Protein AF-A0AAX4IQD1-F1 (afdb_monomer_lite)

Structure (mmCIF, N/CA/C/O backbone):
data_AF-A0AAX4IQD1-F1
#
_entry.id   AF-A0AAX4IQD1-F1
#
loop_
_atom_site.group_PDB
_atom_site.id
_atom_site.type_symbol
_atom_site.label_atom_id
_atom_site.label_alt_id
_atom_site.label_comp_id
_atom_site.label_asym_id
_atom_site.label_entity_id
_atom_site.label_seq_id
_atom_site.pdbx_PDB_ins_code
_atom_site.Cartn_x
_atom_site.Cartn_y
_atom_site.Cartn_z
_atom_site.occupancy
_atom_site.B_iso_or_equiv
_atom_site.auth_seq_id
_atom_site.auth_comp_id
_atom_site.auth_asym_id
_atom_site.auth_atom_id
_atom_site.pdbx_PDB_model_num
ATOM 1 N N . MET A 1 1 ? -11.649 -25.291 8.913 1.00 32.25 1 MET A N 1
ATOM 2 C CA . MET A 1 1 ? -10.922 -24.998 10.169 1.00 32.25 1 MET A CA 1
ATOM 3 C C . MET A 1 1 ? -11.220 -23.546 10.524 1.00 32.25 1 MET A C 1
ATOM 5 O O . MET A 1 1 ? -11.042 -22.700 9.664 1.00 32.25 1 MET A O 1
ATOM 9 N N . LYS A 1 2 ? -11.821 -23.284 11.693 1.00 23.11 2 LYS A N 1
ATOM 10 C CA . LYS A 1 2 ? -12.294 -21.953 12.134 1.00 23.11 2 LYS A CA 1
ATOM 11 C C . LYS A 1 2 ? -11.123 -21.107 12.656 1.00 23.11 2 LYS A C 1
ATOM 13 O O . LYS A 1 2 ? -10.375 -21.650 13.468 1.00 23.11 2 LYS A O 1
ATOM 18 N N . PRO A 1 3 ? -11.000 -19.811 12.324 1.00 30.20 3 PRO A N 1
ATOM 19 C CA . PRO A 1 3 ? -10.266 -18.891 13.176 1.00 30.20 3 PRO A CA 1
ATOM 20 C C . PRO A 1 3 ? -11.162 -18.470 14.351 1.00 30.20 3 PRO A C 1
ATOM 22 O O . PRO A 1 3 ? -12.368 -18.263 14.206 1.00 30.20 3 PRO A O 1
ATOM 25 N N . ALA A 1 4 ? -10.570 -18.457 15.541 1.00 34.06 4 ALA A N 1
ATOM 26 C CA . ALA A 1 4 ? -11.227 -18.148 16.800 1.00 34.06 4 ALA A CA 1
ATOM 27 C C . ALA A 1 4 ? -11.460 -16.638 16.950 1.00 34.06 4 ALA A C 1
ATOM 29 O O . ALA A 1 4 ? -10.578 -15.833 16.664 1.00 34.06 4 ALA A O 1
ATOM 30 N N . ILE A 1 5 ? -12.646 -16.286 17.445 1.00 37.06 5 ILE A N 1
ATOM 31 C CA . ILE A 1 5 ? -13.002 -14.948 17.920 1.00 37.06 5 ILE A CA 1
ATOM 32 C C . ILE A 1 5 ? -12.358 -14.761 19.299 1.00 37.06 5 ILE A C 1
ATOM 34 O O . ILE A 1 5 ? -12.577 -15.586 20.187 1.00 37.06 5 ILE A O 1
ATOM 38 N N . ILE A 1 6 ? -11.607 -13.676 19.496 1.00 32.84 6 ILE A N 1
ATOM 39 C CA . ILE A 1 6 ? -11.229 -13.187 20.828 1.00 32.84 6 ILE A CA 1
ATOM 40 C C . ILE A 1 6 ? -11.814 -11.784 20.982 1.00 32.84 6 ILE A C 1
ATOM 42 O O . ILE A 1 6 ? -11.371 -10.839 20.337 1.00 32.84 6 ILE A O 1
ATOM 46 N N . ALA A 1 7 ? -12.824 -11.678 21.843 1.00 3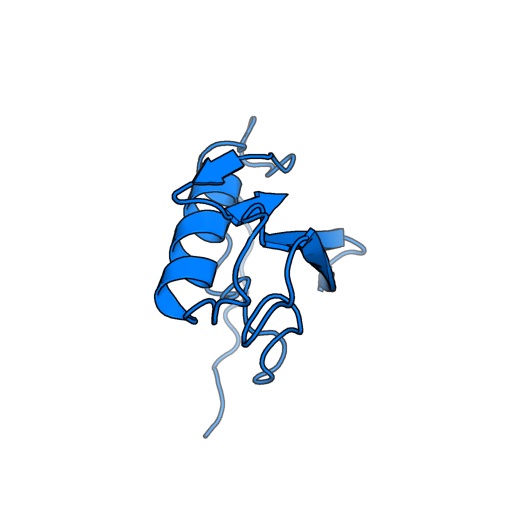4.91 7 ALA A N 1
ATOM 47 C CA . ALA A 1 7 ? -13.413 -10.427 22.305 1.00 34.91 7 ALA A CA 1
ATOM 48 C C . ALA A 1 7 ? -12.662 -9.900 23.546 1.00 34.91 7 ALA A C 1
ATOM 50 O O . ALA A 1 7 ? -12.263 -10.706 24.387 1.00 34.91 7 ALA A O 1
ATOM 51 N N . GLY A 1 8 ? -12.547 -8.571 23.712 1.00 29.53 8 GLY A N 1
ATOM 52 C CA . GLY A 1 8 ? -12.302 -7.964 25.037 1.00 29.53 8 GLY A CA 1
ATOM 53 C C . GLY A 1 8 ? -11.367 -6.745 25.137 1.00 29.53 8 GLY A C 1
ATOM 54 O O . GLY A 1 8 ? -10.272 -6.853 25.670 1.00 29.53 8 GLY A O 1
ATOM 55 N N . ILE A 1 9 ? -11.838 -5.593 24.652 1.00 48.81 9 ILE A N 1
ATOM 56 C CA . ILE A 1 9 ? -11.659 -4.188 25.098 1.00 48.81 9 ILE A CA 1
ATOM 57 C C . ILE A 1 9 ? -10.687 -3.906 26.283 1.00 48.81 9 ILE A C 1
ATOM 59 O O . ILE A 1 9 ? -11.074 -4.096 27.430 1.00 48.81 9 ILE A O 1
ATOM 63 N N . LEU A 1 10 ? -9.500 -3.323 26.017 1.00 30.30 10 LEU A N 1
ATOM 64 C CA . LEU A 1 10 ? -8.881 -2.168 26.722 1.00 30.30 10 LEU A CA 1
ATOM 65 C C . LEU A 1 10 ? -7.523 -1.837 26.056 1.00 30.30 10 LEU A C 1
ATOM 67 O O . LEU A 1 10 ? -6.555 -2.572 26.217 1.00 30.30 10 LEU A O 1
ATOM 71 N N . GLY A 1 11 ? -7.445 -0.738 25.297 1.00 30.00 11 GLY A N 1
ATOM 72 C CA . GLY A 1 11 ? -6.237 -0.349 24.553 1.00 30.00 11 GLY A CA 1
ATOM 73 C C . GLY A 1 11 ? -6.068 -1.181 23.283 1.00 30.00 11 GLY A C 1
ATOM 74 O O . GLY A 1 11 ? -5.595 -2.311 23.335 1.00 30.00 11 GLY A O 1
ATOM 75 N N . ALA A 1 12 ? -6.498 -0.635 22.145 1.00 34.41 12 ALA A N 1
ATOM 76 C CA . ALA A 1 12 ? -6.552 -1.314 20.854 1.00 34.41 12 ALA A CA 1
ATOM 77 C C . ALA A 1 12 ? -5.160 -1.763 20.362 1.00 34.41 12 ALA A C 1
ATOM 79 O O . ALA A 1 12 ? -4.543 -1.145 19.498 1.00 34.41 12 ALA A O 1
ATOM 80 N N . LYS A 1 13 ? -4.662 -2.886 20.885 1.00 33.41 13 LYS A N 1
ATOM 81 C CA . LYS A 1 13 ? -3.784 -3.759 20.117 1.00 33.41 13 LYS A CA 1
ATOM 82 C C . LYS A 1 13 ? -4.664 -4.337 19.020 1.00 33.41 13 LYS A C 1
ATOM 84 O O . LYS A 1 13 ? -5.601 -5.065 19.331 1.00 33.41 13 LYS A O 1
ATOM 89 N N . LEU A 1 14 ? -4.390 -3.989 17.763 1.00 40.12 14 LEU A N 1
ATOM 90 C CA . LEU A 1 14 ? -4.915 -4.715 16.610 1.00 40.12 14 LEU A CA 1
ATOM 91 C C . LEU A 1 14 ? -4.540 -6.197 16.787 1.00 40.12 14 LEU A C 1
ATOM 93 O O . LEU A 1 14 ? -3.416 -6.606 16.501 1.00 40.12 14 LEU A O 1
ATOM 97 N N . VAL A 1 15 ? -5.447 -7.001 17.340 1.00 37.91 15 VAL A N 1
ATOM 98 C CA . VAL A 1 15 ? -5.242 -8.439 17.497 1.00 37.91 15 VAL A CA 1
ATOM 99 C C . VAL A 1 15 ? -5.481 -9.081 16.130 1.00 37.91 15 VAL A C 1
ATOM 101 O O . VAL A 1 15 ? -6.605 -9.360 15.735 1.00 37.91 15 VAL A O 1
ATOM 104 N N . SER A 1 16 ? -4.385 -9.338 15.417 1.00 45.34 16 SER A N 1
ATOM 105 C CA . SER A 1 16 ? -4.247 -10.349 14.352 1.00 45.34 16 SER A CA 1
ATOM 106 C C . SER A 1 16 ? -5.003 -10.182 13.025 1.00 45.34 16 SER A C 1
ATOM 108 O O . SER A 1 16 ? -5.028 -11.129 12.242 1.00 45.34 16 SER A O 1
ATOM 110 N N . ALA A 1 17 ? -5.556 -9.010 12.710 1.00 54.59 17 ALA A N 1
ATOM 111 C CA . ALA A 1 17 ? -5.927 -8.727 11.324 1.00 54.59 17 ALA A CA 1
ATOM 112 C C . ALA A 1 17 ? -4.633 -8.533 10.520 1.00 54.59 17 ALA A C 1
ATOM 114 O O . ALA A 1 17 ? -3.973 -7.503 10.645 1.00 54.59 17 ALA A O 1
ATOM 115 N N . ASP A 1 18 ? -4.223 -9.550 9.761 1.00 63.53 18 ASP A N 1
ATOM 116 C CA . ASP A 1 18 ? -3.184 -9.383 8.750 1.00 63.53 18 ASP A CA 1
ATOM 117 C C . ASP A 1 18 ? -3.677 -8.292 7.780 1.00 63.53 18 ASP A C 1
ATOM 119 O O . ASP A 1 18 ? -4.712 -8.479 7.148 1.00 63.53 18 ASP A O 1
ATOM 123 N N . PRO A 1 19 ? -3.004 -7.133 7.670 1.00 65.81 19 PRO A N 1
ATOM 124 C CA . PRO A 1 19 ? -3.483 -6.020 6.854 1.00 65.81 19 PRO A CA 1
ATOM 125 C C . PRO A 1 19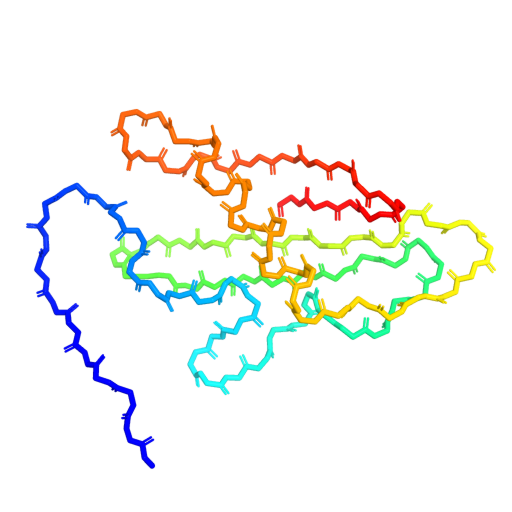 ? -3.577 -6.375 5.369 1.00 65.81 19 PRO A C 1
ATOM 127 O O . PRO A 1 19 ? -4.161 -5.629 4.599 1.00 65.81 19 PRO A O 1
ATOM 130 N N . CYS A 1 20 ? -3.030 -7.506 4.937 1.00 70.69 20 CYS A N 1
ATOM 131 C CA . CYS A 1 20 ? -3.106 -7.953 3.562 1.00 70.69 20 CYS A CA 1
ATOM 132 C C . CYS A 1 20 ? -4.144 -9.087 3.370 1.00 70.69 20 CYS A C 1
ATOM 134 O O . CYS A 1 20 ? -4.379 -9.516 2.235 1.00 70.69 20 CYS A O 1
ATOM 136 N N . TYR A 1 21 ? -4.840 -9.511 4.435 1.00 73.00 21 TYR A N 1
ATOM 137 C CA . TYR A 1 21 ? -5.923 -10.501 4.415 1.00 73.00 21 TYR A CA 1
ATOM 138 C C . TYR A 1 21 ? -7.157 -10.035 5.210 1.00 73.00 21 TYR A C 1
ATOM 140 O O . TYR A 1 21 ? -7.066 -9.586 6.345 1.00 73.00 21 TYR A O 1
ATOM 148 N N . HIS A 1 22 ? -8.356 -10.225 4.661 1.00 70.31 22 HIS A N 1
ATOM 149 C CA . HIS A 1 22 ? -9.609 -9.939 5.366 1.00 70.31 22 HIS A CA 1
ATOM 150 C C . HIS A 1 22 ? -10.611 -11.076 5.168 1.00 70.31 22 HIS A C 1
ATOM 152 O O . HIS A 1 22 ? -10.754 -11.583 4.057 1.00 70.31 22 HIS A O 1
ATOM 158 N N . ASP A 1 23 ? -11.257 -11.521 6.249 1.00 67.88 23 ASP A N 1
ATOM 159 C CA . ASP A 1 23 ? -12.209 -12.645 6.258 1.00 67.88 23 ASP A CA 1
ATOM 160 C C . ASP A 1 23 ? -11.696 -13.918 5.555 1.00 67.88 23 ASP A C 1
ATOM 162 O O . ASP A 1 23 ? -12.429 -14.653 4.894 1.00 67.88 23 ASP A O 1
ATOM 166 N N . GLY A 1 24 ? -10.393 -14.189 5.687 1.00 67.62 24 GLY A N 1
ATOM 167 C CA . GLY A 1 24 ? -9.735 -15.343 5.066 1.00 67.62 24 GLY A CA 1
ATOM 168 C C . GLY A 1 24 ? -9.436 -15.187 3.571 1.00 67.62 24 GLY A C 1
ATOM 169 O O . GLY A 1 24 ? -8.943 -16.132 2.957 1.00 67.62 24 GLY A O 1
ATOM 170 N N . SER A 1 25 ? -9.687 -14.012 2.990 1.00 69.75 25 SER A N 1
ATOM 171 C CA . SER A 1 25 ? -9.393 -13.691 1.591 1.00 69.75 25 SER A CA 1
ATOM 172 C C . SER A 1 25 ? -8.223 -12.714 1.471 1.00 69.75 25 SER A C 1
ATOM 174 O O . SER A 1 25 ? -8.100 -11.777 2.259 1.00 69.75 25 SER A O 1
ATOM 176 N N . ARG A 1 26 ? -7.367 -12.920 0.462 1.00 71.06 26 ARG A N 1
ATOM 177 C CA . ARG A 1 26 ? -6.283 -11.981 0.121 1.00 71.06 26 ARG A CA 1
ATOM 178 C C . ARG A 1 26 ? -6.872 -10.677 -0.398 1.00 71.06 26 ARG A C 1
ATOM 180 O O . ARG A 1 26 ? -7.746 -10.692 -1.264 1.00 71.06 26 ARG A O 1
ATOM 187 N N . LEU A 1 27 ? -6.360 -9.562 0.105 1.00 77.56 27 LEU A N 1
ATOM 188 C CA . LEU A 1 27 ? -6.699 -8.239 -0.400 1.00 77.56 27 LEU A CA 1
ATOM 189 C C . LEU A 1 27 ? -5.956 -7.942 -1.704 1.00 77.56 27 LEU A C 1
ATOM 191 O O . LEU A 1 27 ? -4.889 -8.483 -1.991 1.00 77.56 27 LEU A O 1
ATOM 195 N N . THR A 1 28 ? -6.523 -7.033 -2.488 1.00 78.75 28 THR A N 1
ATOM 196 C CA . THR A 1 28 ? -5.989 -6.570 -3.777 1.00 78.75 28 THR A CA 1
ATOM 197 C C . THR A 1 28 ? -4.679 -5.797 -3.653 1.00 78.75 28 THR A C 1
ATOM 199 O O . THR A 1 28 ? -4.037 -5.550 -4.662 1.00 78.75 28 THR A O 1
ATOM 202 N N . THR A 1 29 ? -4.236 -5.441 -2.448 1.00 76.62 29 THR A N 1
ATOM 203 C CA . THR A 1 29 ? -2.970 -4.742 -2.164 1.00 76.62 29 THR A CA 1
ATOM 204 C C . THR A 1 29 ? -1.722 -5.619 -2.345 1.00 76.62 29 THR A C 1
ATOM 206 O O . THR A 1 29 ? -0.632 -5.237 -1.930 1.00 76.62 29 THR A O 1
ATOM 209 N N . GLN A 1 30 ? -1.861 -6.785 -2.981 1.00 78.56 30 GLN A N 1
ATOM 210 C CA . GLN A 1 30 ? -0.809 -7.776 -3.188 1.00 78.56 30 GLN A CA 1
ATOM 211 C C . GLN A 1 30 ? -0.787 -8.313 -4.627 1.00 78.56 30 GLN A C 1
ATOM 213 O O . GLN A 1 30 ? -1.669 -8.030 -5.449 1.00 78.56 30 GLN A O 1
ATOM 218 N N . GLY A 1 31 ? 0.216 -9.141 -4.918 1.00 83.62 31 GLY A N 1
ATOM 219 C CA . GLY A 1 31 ? 0.398 -9.767 -6.222 1.00 83.62 31 GLY A CA 1
ATOM 220 C C . GLY A 1 31 ? 1.121 -8.846 -7.199 1.00 83.62 31 GLY A C 1
ATOM 221 O O . GLY A 1 31 ? 1.844 -7.938 -6.795 1.00 83.62 31 GLY A O 1
ATOM 222 N N . THR A 1 32 ? 0.939 -9.084 -8.497 1.00 89.06 32 THR A N 1
ATOM 223 C CA . THR A 1 32 ? 1.709 -8.377 -9.524 1.00 89.06 32 THR A CA 1
ATOM 224 C C . THR A 1 32 ? 1.126 -7.003 -9.803 1.00 89.06 32 THR A C 1
ATOM 226 O O . THR A 1 32 ? -0.074 -6.878 -10.049 1.00 89.06 32 THR A O 1
ATOM 229 N N . PHE A 1 33 ? 1.988 -5.992 -9.780 1.00 92.81 33 PHE A N 1
ATOM 230 C CA . PHE A 1 33 ? 1.689 -4.611 -10.125 1.00 92.81 33 PHE A CA 1
ATOM 231 C C . PHE A 1 33 ? 2.442 -4.240 -11.398 1.00 92.81 33 PHE A C 1
ATOM 233 O O . PHE A 1 33 ? 3.660 -4.428 -11.488 1.00 92.81 33 PHE A O 1
ATOM 240 N N . ALA A 1 34 ? 1.746 -3.663 -12.368 1.00 93.38 34 ALA A N 1
ATOM 241 C CA . ALA A 1 34 ? 2.368 -2.988 -13.491 1.00 93.38 34 ALA A CA 1
ATOM 242 C C . ALA A 1 34 ? 3.204 -1.785 -13.018 1.00 93.38 34 ALA A C 1
ATOM 244 O O . ALA A 1 34 ? 3.159 -1.358 -11.861 1.00 93.38 34 ALA A O 1
ATOM 245 N N . VAL A 1 35 ? 4.009 -1.246 -13.931 1.00 92.38 35 VAL A N 1
ATOM 246 C CA . VAL A 1 35 ? 4.776 -0.013 -13.714 1.00 92.38 35 VAL A CA 1
ATOM 247 C C . VAL A 1 35 ? 3.829 1.102 -13.271 1.00 92.38 35 VAL A C 1
ATOM 249 O O . VAL A 1 35 ? 2.859 1.385 -13.973 1.00 92.38 35 VAL A O 1
ATOM 252 N N . LYS A 1 36 ? 4.110 1.738 -12.126 1.00 93.19 36 LYS A N 1
ATOM 253 C CA . LYS A 1 36 ? 3.282 2.808 -11.53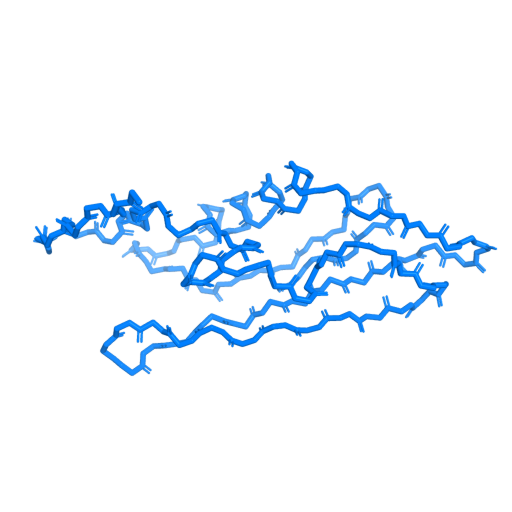8 1.00 93.19 36 LYS A CA 1
ATOM 254 C C . LYS A 1 36 ? 1.841 2.420 -11.193 1.00 93.19 36 LYS A C 1
ATOM 256 O O . LYS A 1 36 ? 1.041 3.300 -10.881 1.00 93.19 36 LYS A O 1
ATOM 261 N N . GLU A 1 37 ? 1.500 1.132 -11.204 1.00 93.50 37 GLU A N 1
ATOM 262 C CA . GLU A 1 37 ? 0.178 0.685 -10.771 1.00 93.50 37 GLU A CA 1
ATOM 263 C C . GLU A 1 37 ? 0.024 0.876 -9.263 1.00 93.50 37 GLU A C 1
ATOM 265 O O . GLU A 1 37 ? 0.915 0.526 -8.485 1.00 93.50 37 GLU A O 1
ATOM 270 N N . ALA A 1 38 ? -1.141 1.387 -8.872 1.00 91.44 38 ALA A N 1
ATOM 271 C CA . ALA A 1 38 ? -1.595 1.417 -7.497 1.00 91.44 38 ALA A CA 1
ATOM 272 C C . ALA A 1 38 ? -2.807 0.499 -7.334 1.00 91.44 38 ALA A C 1
ATOM 274 O O . ALA A 1 38 ? -3.731 0.528 -8.149 1.00 91.44 38 ALA A O 1
ATOM 275 N N . LYS A 1 39 ? -2.830 -0.277 -6.252 1.00 90.81 39 LYS A N 1
ATOM 276 C CA . LYS A 1 39 ? -3.994 -1.059 -5.833 1.00 90.81 39 LYS A CA 1
ATOM 277 C C . LYS A 1 39 ? -4.444 -0.619 -4.454 1.00 90.81 39 LYS A C 1
ATOM 279 O O . LYS A 1 39 ? -3.648 -0.199 -3.615 1.00 90.81 39 LYS A O 1
ATOM 284 N N . TYR A 1 40 ? -5.747 -0.729 -4.250 1.00 87.75 40 TYR A N 1
ATOM 285 C CA . TYR A 1 40 ? -6.446 -0.209 -3.089 1.00 87.75 40 TYR A CA 1
ATOM 286 C C . TYR A 1 40 ? -7.315 -1.287 -2.452 1.00 87.75 40 TYR A C 1
ATOM 288 O O . TYR A 1 40 ? -8.006 -2.020 -3.164 1.00 87.75 40 TYR A O 1
ATOM 296 N N . ALA A 1 41 ? -7.326 -1.324 -1.122 1.00 85.44 41 ALA A N 1
ATOM 297 C CA . ALA A 1 41 ? -8.301 -2.055 -0.329 1.00 85.44 41 ALA A CA 1
ATOM 298 C C . ALA A 1 41 ? -8.918 -1.144 0.741 1.00 85.44 41 ALA A C 1
ATOM 300 O O . ALA A 1 41 ? -8.231 -0.342 1.373 1.00 85.44 41 ALA A O 1
ATOM 301 N N . CYS A 1 42 ? -10.222 -1.309 0.957 1.00 82.25 42 CYS A N 1
ATOM 302 C CA . CYS A 1 42 ? -10.949 -0.725 2.077 1.00 82.25 42 CYS A CA 1
ATOM 303 C C . CYS A 1 42 ? -11.510 -1.870 2.912 1.00 82.25 42 CYS A C 1
ATOM 305 O O . CYS A 1 42 ? -12.293 -2.672 2.401 1.00 82.25 42 CYS A O 1
ATOM 307 N N . VAL A 1 43 ? -11.100 -1.956 4.169 1.00 80.00 43 VAL A N 1
ATOM 308 C CA . VAL A 1 43 ? -11.536 -2.994 5.099 1.00 80.00 43 VAL A CA 1
ATOM 309 C C . VAL A 1 43 ? -12.402 -2.346 6.163 1.00 80.00 43 VAL A C 1
ATOM 311 O O . VAL A 1 43 ? -11.940 -1.464 6.883 1.00 80.00 43 VAL A O 1
ATOM 314 N N . ASN A 1 44 ? -13.655 -2.779 6.276 1.00 76.75 44 ASN A N 1
ATOM 315 C CA . ASN A 1 44 ? -14.505 -2.348 7.379 1.00 76.75 44 ASN A CA 1
ATOM 316 C C . ASN A 1 44 ? -14.067 -3.075 8.652 1.00 76.75 44 ASN A C 1
ATOM 318 O O . ASN A 1 44 ? -13.904 -4.294 8.667 1.00 76.75 44 ASN A O 1
ATOM 322 N N . LEU A 1 45 ? -13.867 -2.311 9.714 1.00 73.44 45 LEU A N 1
ATOM 323 C CA . LEU A 1 45 ? -13.604 -2.805 11.056 1.00 73.44 45 LEU A CA 1
ATOM 324 C C . LEU A 1 45 ? -14.900 -2.731 11.879 1.00 73.44 45 LEU A C 1
ATOM 326 O O . LEU A 1 45 ? -15.935 -2.235 11.423 1.00 73.44 45 LEU A O 1
ATOM 330 N N . GLU A 1 46 ? -14.854 -3.215 13.117 1.00 74.00 46 GLU A N 1
ATOM 331 C CA . GLU A 1 46 ? -15.976 -3.065 14.042 1.00 74.00 46 GLU A CA 1
ATOM 332 C C . GLU A 1 46 ? -16.262 -1.583 14.347 1.00 74.00 46 GLU A C 1
ATOM 334 O O . GLU A 1 46 ? -15.424 -0.699 14.158 1.00 74.00 46 GLU A O 1
ATOM 339 N N . THR A 1 47 ? -17.452 -1.290 14.880 1.00 72.81 47 THR A N 1
ATOM 340 C CA . THR A 1 47 ? -17.807 0.046 15.406 1.00 72.81 47 THR A CA 1
ATOM 341 C C . THR A 1 47 ? -17.708 1.206 14.396 1.00 72.81 47 THR A C 1
ATOM 343 O O . THR A 1 47 ? -17.346 2.322 14.760 1.00 72.81 47 THR A O 1
ATOM 346 N N . ASN A 1 48 ? -18.078 0.965 13.130 1.00 69.56 48 ASN A N 1
ATOM 347 C CA . ASN A 1 48 ? -18.056 1.947 12.025 1.00 69.56 48 ASN A CA 1
ATOM 348 C C . ASN A 1 48 ? -16.665 2.514 11.691 1.00 69.56 48 ASN A C 1
ATOM 350 O O . ASN A 1 48 ? -16.553 3.576 11.076 1.00 69.56 48 ASN A O 1
ATOM 354 N N . GLN A 1 49 ? -15.603 1.820 12.084 1.00 72.25 49 GLN A N 1
ATOM 355 C CA . GLN A 1 49 ? -14.251 2.155 11.664 1.00 72.25 49 GLN A CA 1
ATOM 356 C C . GLN A 1 49 ? -13.930 1.446 10.349 1.00 72.25 49 GLN A C 1
ATOM 358 O O . GLN A 1 49 ? -14.480 0.391 10.047 1.00 72.25 49 GLN A O 1
ATOM 363 N N . TYR A 1 50 ? -13.031 2.015 9.556 1.00 75.06 50 TYR A N 1
ATOM 364 C CA . TYR A 1 50 ? -12.527 1.370 8.351 1.00 75.06 50 TYR A CA 1
ATOM 365 C C . TYR A 1 50 ? -11.029 1.631 8.212 1.00 75.06 50 TYR A C 1
ATOM 367 O O . TYR A 1 50 ? -10.518 2.659 8.659 1.00 75.06 50 TYR A O 1
ATOM 375 N N . LEU A 1 51 ? -10.333 0.695 7.578 1.00 77.31 51 LEU A N 1
ATOM 376 C CA . LEU A 1 51 ? -8.928 0.793 7.222 1.00 77.31 51 LEU A CA 1
ATOM 377 C C . LEU A 1 51 ? -8.811 0.920 5.701 1.00 77.31 51 LEU A C 1
ATOM 379 O O . LEU A 1 51 ? -9.246 0.038 4.961 1.00 77.31 51 LEU A O 1
ATOM 383 N N . GLN A 1 52 ? -8.229 2.023 5.239 1.00 83.38 52 GLN A N 1
ATOM 384 C CA . GLN A 1 52 ? -7.887 2.233 3.832 1.00 83.38 52 GLN A CA 1
ATOM 385 C C . GLN A 1 52 ? -6.415 1.915 3.633 1.00 83.38 52 GLN A C 1
ATOM 387 O O . GLN A 1 52 ? -5.590 2.383 4.410 1.00 83.38 52 GLN A O 1
ATOM 392 N N . MET A 1 53 ? -6.102 1.130 2.606 1.00 86.38 53 MET A N 1
ATOM 393 C CA . MET A 1 53 ? -4.740 0.682 2.327 1.00 86.38 53 MET A CA 1
ATOM 394 C C . MET A 1 53 ? -4.433 0.792 0.851 1.00 86.38 53 MET A C 1
ATOM 396 O O . MET A 1 53 ? -5.181 0.287 0.011 1.00 86.38 53 MET A O 1
ATOM 400 N N . TRP A 1 54 ? -3.348 1.479 0.538 1.00 89.50 54 TRP A N 1
AT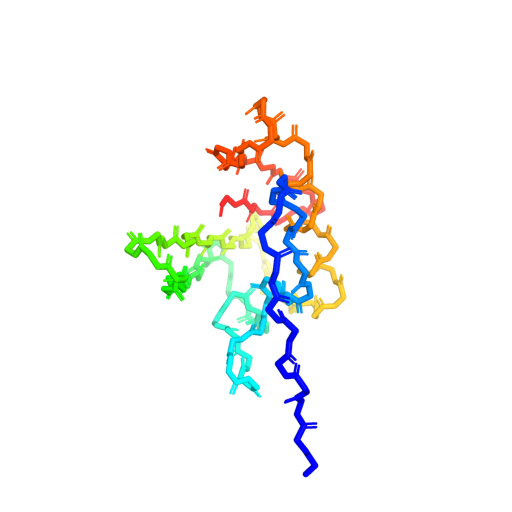OM 401 C CA . TRP A 1 54 ? -2.895 1.761 -0.814 1.00 89.50 54 TRP A CA 1
ATOM 402 C C . TRP A 1 54 ? -1.483 1.209 -0.965 1.00 89.50 54 TRP A C 1
ATOM 404 O O . TRP A 1 54 ? -0.615 1.465 -0.129 1.00 89.50 54 TRP A O 1
ATOM 414 N N . VAL A 1 55 ? -1.252 0.466 -2.043 1.00 91.75 55 VAL A N 1
ATOM 415 C CA . VAL A 1 55 ? 0.077 -0.015 -2.426 1.00 91.75 55 VAL A CA 1
ATOM 416 C C . VAL A 1 55 ? 0.348 0.401 -3.857 1.00 91.75 55 VAL A C 1
ATOM 418 O O . VAL A 1 55 ? -0.477 0.139 -4.729 1.00 91.75 55 VAL A O 1
ATOM 421 N N . THR A 1 56 ? 1.507 0.999 -4.101 1.00 93.38 56 THR A N 1
ATOM 422 C CA . THR A 1 56 ? 1.929 1.452 -5.428 1.00 93.38 56 THR A CA 1
ATOM 423 C C . THR A 1 56 ? 3.283 0.866 -5.788 1.00 93.38 56 THR A C 1
ATOM 425 O O . THR A 1 56 ? 4.226 0.959 -5.001 1.00 93.38 56 THR A O 1
ATOM 428 N N . ASN A 1 57 ? 3.413 0.321 -6.997 1.00 93.69 57 ASN A N 1
ATOM 429 C CA . ASN A 1 57 ? 4.717 0.018 -7.580 1.00 93.69 57 ASN A CA 1
ATOM 430 C C . ASN A 1 57 ? 5.359 1.310 -8.097 1.00 93.69 57 ASN A C 1
ATOM 432 O O . ASN A 1 57 ? 5.021 1.798 -9.171 1.00 93.69 57 ASN A O 1
ATOM 436 N N . GLU A 1 58 ? 6.318 1.861 -7.363 1.00 92.50 58 GLU A N 1
ATOM 437 C CA . GLU A 1 58 ? 7.018 3.090 -7.740 1.00 92.50 58 GLU A CA 1
ATOM 438 C C . GLU A 1 58 ? 8.106 2.880 -8.797 1.00 92.50 58 GLU A C 1
ATOM 440 O O . GLU A 1 58 ? 8.715 3.853 -9.258 1.00 92.50 58 GLU A O 1
ATOM 445 N N . ASN A 1 59 ? 8.346 1.649 -9.243 1.00 89.81 59 ASN A N 1
ATOM 446 C CA . ASN A 1 59 ? 9.274 1.408 -10.338 1.00 89.81 59 ASN A CA 1
ATOM 447 C C . ASN A 1 59 ? 8.725 1.975 -11.652 1.00 89.81 59 ASN A C 1
ATOM 449 O O . ASN A 1 59 ? 7.524 1.957 -11.909 1.00 89.81 59 ASN A O 1
ATOM 453 N N . THR A 1 60 ? 9.625 2.485 -12.494 1.00 91.62 60 THR A N 1
ATOM 454 C CA . THR A 1 60 ? 9.298 3.114 -13.787 1.00 91.62 60 THR A CA 1
ATOM 455 C C . THR A 1 60 ? 9.519 2.194 -14.986 1.00 91.62 60 THR A C 1
ATOM 457 O O . THR A 1 60 ? 9.164 2.561 -16.101 1.00 91.62 60 THR A O 1
ATOM 460 N N . GLN A 1 61 ? 10.127 1.023 -14.779 1.00 88.88 61 GLN A N 1
ATOM 461 C CA . GLN A 1 61 ? 10.619 0.174 -15.871 1.00 88.88 61 GLN A CA 1
ATOM 462 C C . GLN A 1 61 ? 10.040 -1.238 -15.868 1.00 88.88 61 GLN A C 1
ATOM 464 O O . GLN A 1 61 ? 9.891 -1.832 -16.931 1.00 88.88 61 GLN A O 1
ATOM 469 N N . PHE A 1 62 ? 9.701 -1.776 -14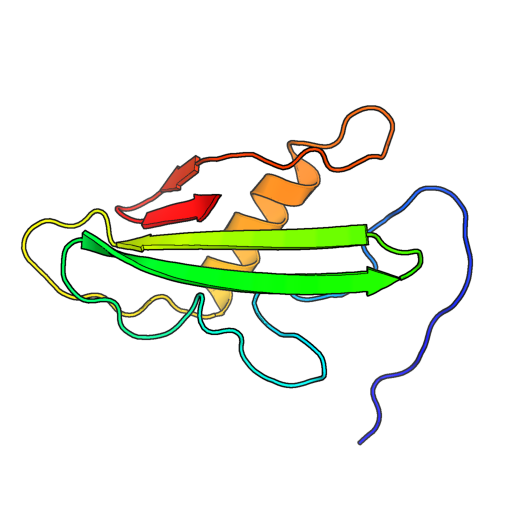.696 1.00 86.50 62 PHE A N 1
ATOM 470 C CA . PHE A 1 62 ? 9.304 -3.172 -14.560 1.00 86.50 62 PHE A CA 1
ATOM 471 C C . PHE A 1 62 ? 8.044 -3.322 -13.714 1.00 86.50 62 PHE A C 1
ATOM 473 O O . PHE A 1 62 ? 7.824 -2.590 -12.742 1.00 86.50 62 PHE A O 1
ATOM 480 N N . SER A 1 63 ? 7.229 -4.306 -14.088 1.00 85.94 63 SER A N 1
ATOM 481 C CA . SER A 1 63 ? 6.217 -4.859 -13.201 1.00 85.94 63 SER A CA 1
ATOM 482 C C . SER A 1 63 ? 6.889 -5.695 -12.120 1.00 85.94 63 SER A C 1
ATOM 484 O O . SER A 1 63 ? 7.827 -6.438 -12.419 1.00 85.94 63 SER A O 1
ATOM 486 N N . PHE A 1 64 ? 6.377 -5.629 -10.899 1.00 84.25 64 PHE A N 1
ATOM 487 C CA . PHE A 1 64 ? 6.888 -6.420 -9.787 1.00 84.25 64 PHE A CA 1
ATOM 488 C C . PHE A 1 64 ? 5.757 -7.078 -9.013 1.00 84.25 64 PHE A C 1
ATOM 490 O O . PHE A 1 64 ? 4.638 -6.570 -8.961 1.00 84.25 64 PHE A O 1
ATOM 497 N N . ASP A 1 65 ? 6.067 -8.227 -8.428 1.00 85.75 65 ASP A N 1
ATOM 498 C CA . ASP A 1 65 ? 5.167 -8.968 -7.558 1.00 85.75 65 ASP A CA 1
ATOM 499 C C . ASP A 1 65 ? 5.474 -8.609 -6.107 1.00 85.75 65 ASP A C 1
ATOM 501 O O . ASP A 1 65 ? 6.607 -8.785 -5.652 1.00 85.75 65 ASP A O 1
ATOM 505 N N . LEU A 1 66 ? 4.488 -8.065 -5.392 1.00 84.44 66 LEU A N 1
ATOM 506 C CA . LEU A 1 66 ? 4.635 -7.807 -3.965 1.00 84.44 66 LEU A CA 1
ATOM 507 C C . LEU A 1 66 ? 4.271 -9.071 -3.184 1.00 84.44 66 LEU A C 1
ATOM 509 O O . LEU A 1 66 ? 3.118 -9.508 -3.200 1.00 84.44 66 LEU A O 1
ATOM 513 N N . ASN A 1 67 ? 5.256 -9.625 -2.475 1.00 82.12 67 ASN A N 1
ATOM 514 C CA . ASN A 1 67 ? 5.072 -10.787 -1.613 1.00 82.12 67 ASN A CA 1
ATOM 515 C C . ASN A 1 67 ? 4.241 -10.433 -0.370 1.00 82.12 67 ASN A C 1
ATOM 517 O O . ASN A 1 67 ? 4.444 -9.393 0.261 1.00 82.12 67 ASN A O 1
ATOM 521 N N . ASP A 1 68 ? 3.375 -11.353 0.040 1.00 71.00 68 ASP A N 1
ATOM 522 C CA . ASP A 1 68 ? 2.529 -11.275 1.231 1.00 71.00 68 ASP A CA 1
ATOM 523 C C . ASP A 1 68 ? 3.299 -10.919 2.497 1.00 71.00 68 ASP A C 1
ATOM 525 O O . ASP A 1 68 ? 2.839 -10.100 3.295 1.00 71.00 68 ASP A O 1
ATOM 529 N N . LYS A 1 69 ? 4.496 -11.487 2.677 1.00 79.62 69 LYS A N 1
ATOM 530 C CA . LYS A 1 69 ? 5.340 -11.198 3.842 1.00 79.62 69 LYS A CA 1
ATOM 531 C C . LYS A 1 69 ? 5.801 -9.746 3.866 1.00 79.62 69 LYS A C 1
ATOM 533 O O . LYS A 1 69 ? 5.840 -9.153 4.943 1.00 79.62 69 LYS A O 1
ATOM 538 N N . ASP A 1 70 ? 6.124 -9.180 2.707 1.00 81.62 70 ASP A N 1
ATOM 539 C CA . ASP A 1 70 ? 6.584 -7.796 2.594 1.00 81.62 70 ASP A CA 1
ATOM 540 C C . ASP A 1 70 ? 5.414 -6.823 2.760 1.00 81.62 70 ASP A C 1
ATOM 542 O O . ASP A 1 70 ? 5.515 -5.890 3.554 1.00 81.62 70 ASP A O 1
ATOM 546 N N . CYS A 1 71 ? 4.267 -7.101 2.127 1.00 81.88 71 CYS A N 1
ATOM 547 C CA . CYS A 1 71 ? 3.031 -6.340 2.339 1.00 81.88 71 CYS A CA 1
ATOM 548 C C . CYS A 1 71 ? 2.672 -6.268 3.832 1.00 81.88 71 CYS A C 1
ATOM 550 O O . CYS A 1 71 ? 2.528 -5.185 4.407 1.00 81.88 71 CYS A O 1
ATOM 552 N N . THR A 1 72 ? 2.604 -7.432 4.481 1.00 82.31 72 THR A N 1
ATOM 553 C CA . THR A 1 72 ? 2.213 -7.560 5.891 1.00 82.31 72 THR A CA 1
ATOM 554 C C . THR A 1 72 ? 3.188 -6.826 6.801 1.00 82.31 72 THR A C 1
ATOM 556 O O . THR A 1 72 ? 2.786 -6.127 7.733 1.00 82.31 72 THR A O 1
ATOM 559 N N . LYS A 1 73 ? 4.490 -6.968 6.541 1.00 85.00 73 LYS A N 1
ATOM 560 C CA . LYS A 1 73 ? 5.552 -6.325 7.316 1.00 85.00 73 LYS A CA 1
ATOM 561 C C . LYS A 1 73 ? 5.456 -4.802 7.263 1.00 85.00 73 LYS A C 1
ATOM 563 O O . LYS A 1 73 ? 5.524 -4.163 8.315 1.00 85.00 73 LYS A O 1
ATOM 568 N N . GLU A 1 74 ? 5.295 -4.221 6.078 1.00 85.25 74 GLU A N 1
ATOM 569 C CA . GLU A 1 74 ? 5.329 -2.764 5.922 1.00 85.25 74 GLU A CA 1
ATOM 570 C C . GLU A 1 74 ? 4.043 -2.094 6.425 1.00 85.25 74 GLU A C 1
ATOM 572 O O . GLU A 1 74 ? 4.127 -1.087 7.134 1.00 85.25 74 GLU A O 1
ATOM 577 N N . PHE A 1 75 ? 2.865 -2.691 6.209 1.00 81.31 75 PHE A N 1
ATOM 578 C CA . PHE A 1 75 ? 1.633 -2.181 6.825 1.00 81.31 75 PHE A CA 1
ATOM 579 C C . PHE A 1 75 ? 1.647 -2.315 8.348 1.00 81.31 75 PHE A C 1
ATOM 581 O O . PHE A 1 75 ? 1.287 -1.365 9.039 1.00 81.31 75 PHE A O 1
ATOM 588 N N . ASN A 1 76 ? 2.138 -3.427 8.908 1.00 79.25 76 ASN A N 1
ATOM 589 C CA . ASN A 1 76 ? 2.289 -3.541 10.363 1.00 79.25 76 ASN A CA 1
ATOM 590 C C . ASN A 1 76 ? 3.217 -2.461 10.922 1.00 79.25 76 ASN A C 1
ATOM 592 O O . ASN A 1 76 ? 2.956 -1.901 11.988 1.00 79.25 76 ASN A O 1
ATOM 596 N N . LYS A 1 77 ? 4.298 -2.137 10.211 1.00 81.00 77 LYS A N 1
ATOM 597 C CA . LYS A 1 77 ? 5.190 -1.051 10.609 1.00 81.00 77 LYS A CA 1
ATOM 598 C C . LYS A 1 77 ? 4.466 0.296 10.596 1.00 81.00 77 LYS A C 1
ATOM 600 O O . LYS A 1 77 ? 4.565 1.019 11.586 1.00 81.00 77 LYS A O 1
ATOM 605 N N . LEU A 1 78 ? 3.715 0.618 9.541 1.00 78.75 78 LEU A N 1
ATOM 606 C CA . LEU A 1 78 ? 2.910 1.846 9.470 1.00 78.75 78 LEU A CA 1
ATOM 607 C C . LEU A 1 78 ? 1.892 1.926 10.614 1.00 78.75 78 LEU A C 1
ATOM 609 O O . LEU A 1 78 ? 1.854 2.919 11.340 1.00 78.75 78 LEU A O 1
ATOM 613 N N . MET A 1 79 ? 1.132 0.854 10.836 1.00 77.25 79 MET A N 1
ATOM 614 C CA . MET A 1 79 ? 0.078 0.812 11.850 1.00 77.25 79 MET A CA 1
ATOM 615 C C . MET A 1 79 ? 0.615 0.962 13.279 1.00 77.25 79 MET A C 1
ATOM 617 O O . MET A 1 79 ? -0.050 1.581 14.109 1.00 77.25 79 MET A O 1
ATOM 621 N N . ASN A 1 80 ? 1.813 0.431 13.554 1.00 72.31 80 ASN A N 1
ATOM 622 C CA . ASN A 1 80 ? 2.479 0.540 14.856 1.00 72.31 80 ASN A CA 1
ATOM 623 C C . ASN A 1 80 ? 3.224 1.870 15.049 1.00 72.31 80 ASN A C 1
ATOM 625 O O . ASN A 1 80 ? 3.328 2.351 16.174 1.00 72.31 80 ASN A O 1
ATOM 629 N N . THR A 1 81 ? 3.754 2.469 13.978 1.00 70.38 81 THR A N 1
ATOM 630 C CA . THR A 1 81 ? 4.516 3.731 14.071 1.00 70.38 81 THR A CA 1
ATOM 631 C C . THR A 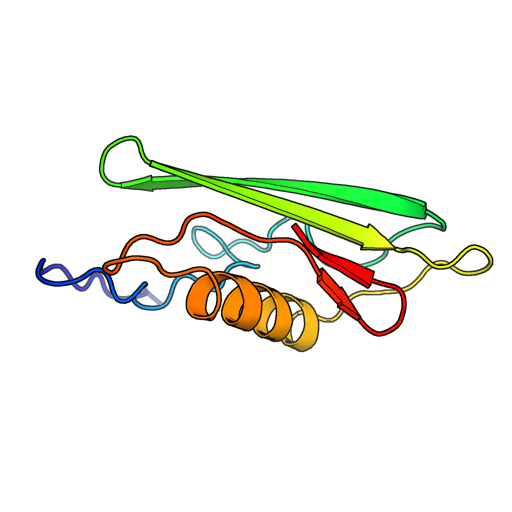1 81 ? 3.587 4.941 14.169 1.00 70.38 81 THR A C 1
ATOM 633 O O . THR A 1 81 ? 3.920 5.927 14.819 1.00 70.38 81 THR A O 1
ATOM 636 N N . CYS A 1 82 ? 2.399 4.863 13.573 1.00 64.62 82 CYS A N 1
ATOM 637 C CA . CYS A 1 82 ? 1.431 5.956 13.543 1.00 64.62 82 CYS A CA 1
ATOM 638 C C . CYS A 1 82 ? 0.348 5.823 14.626 1.00 64.62 82 CYS A C 1
ATOM 640 O O . CYS A 1 82 ? -0.814 6.165 14.394 1.00 64.62 82 CYS A O 1
ATOM 642 N N . GLN A 1 83 ? 0.718 5.311 15.804 1.00 65.06 83 GLN A N 1
ATOM 643 C CA . GLN A 1 83 ? -0.162 5.275 16.969 1.00 65.06 83 GLN A CA 1
ATOM 644 C C . GLN A 1 83 ? 0.031 6.519 17.838 1.00 65.06 83 GLN A C 1
ATOM 646 O O . GLN A 1 83 ? 1.090 6.718 18.430 1.00 65.06 83 GLN A O 1
ATOM 651 N N . ILE A 1 84 ? -1.018 7.330 17.973 1.00 59.84 84 ILE A N 1
ATOM 652 C CA . ILE A 1 84 ? -1.067 8.447 18.924 1.00 59.84 84 ILE A CA 1
ATOM 653 C C . ILE A 1 84 ? -2.142 8.118 19.954 1.00 59.84 84 ILE A C 1
ATOM 655 O O . ILE A 1 84 ? -3.297 7.894 19.601 1.00 59.84 84 ILE A O 1
ATOM 659 N N . ASN A 1 85 ? -1.759 8.050 21.232 1.00 70.00 85 ASN A N 1
ATOM 660 C CA . ASN A 1 85 ? -2.655 7.686 22.339 1.00 70.00 85 ASN A CA 1
ATOM 661 C C . ASN A 1 85 ? -3.413 6.355 22.116 1.00 70.00 85 ASN A C 1
ATOM 663 O O . ASN A 1 85 ? -4.567 6.219 22.511 1.00 70.00 85 ASN A O 1
ATOM 667 N N . GLY A 1 86 ? -2.773 5.376 21.462 1.00 63.19 86 GLY A N 1
ATOM 668 C CA . GLY A 1 86 ? -3.373 4.068 21.162 1.00 63.19 86 GLY A CA 1
ATOM 669 C C . GLY A 1 86 ? -4.355 4.057 19.983 1.00 63.19 86 GLY A C 1
ATOM 670 O O . GLY A 1 86 ? -5.021 3.048 19.768 1.00 63.19 86 GLY A O 1
ATOM 671 N N . ILE A 1 87 ? -4.445 5.151 19.221 1.00 61.56 87 ILE A N 1
ATOM 672 C CA . ILE A 1 87 ? -5.245 5.254 17.997 1.00 61.56 87 ILE A CA 1
ATOM 673 C C . ILE A 1 87 ? -4.297 5.271 16.801 1.00 61.56 87 ILE A C 1
ATOM 675 O O . ILE A 1 87 ? -3.419 6.132 16.718 1.00 61.56 87 ILE A O 1
ATOM 679 N N . THR A 1 88 ? -4.483 4.344 15.863 1.00 67.38 88 THR A N 1
ATOM 680 C CA . THR A 1 88 ? -3.746 4.361 14.598 1.00 67.38 88 THR A CA 1
ATOM 681 C C . THR A 1 88 ? -4.326 5.432 13.676 1.00 67.38 88 THR A C 1
ATOM 683 O O . THR A 1 88 ? -5.480 5.339 13.272 1.00 67.38 88 THR A O 1
ATOM 686 N N . GLN A 1 89 ? -3.536 6.454 13.347 1.00 66.94 89 GLN A N 1
ATOM 687 C CA . GLN A 1 89 ? -3.962 7.576 12.492 1.00 66.94 89 GLN A CA 1
ATOM 688 C C . GLN A 1 89 ? -3.611 7.388 11.005 1.00 66.94 89 GLN A C 1
ATOM 690 O O . GLN A 1 89 ? -3.876 8.269 10.189 1.00 66.94 89 GLN A O 1
ATOM 695 N N . GLY A 1 90 ? -3.034 6.236 10.650 1.00 70.06 90 GLY A N 1
ATOM 696 C CA . GLY A 1 90 ? -2.495 5.974 9.316 1.00 70.06 90 GLY A CA 1
ATOM 697 C C . GLY A 1 90 ? -1.143 6.653 9.086 1.00 70.06 90 GLY A C 1
ATOM 698 O O . GLY A 1 90 ? -0.656 7.417 9.917 1.00 70.06 90 GLY A O 1
ATOM 699 N N . GLY A 1 91 ? -0.508 6.357 7.958 1.00 80.38 91 GLY A N 1
ATOM 700 C CA . GLY A 1 91 ? 0.806 6.888 7.607 1.00 80.38 91 GLY A CA 1
ATOM 701 C C . GLY A 1 91 ? 1.171 6.511 6.184 1.00 80.38 91 GLY A C 1
ATOM 702 O O . GLY A 1 91 ? 0.494 5.698 5.579 1.00 80.38 91 GLY A O 1
ATOM 703 N N . ALA A 1 92 ? 2.240 7.091 5.647 1.00 86.50 92 ALA A N 1
ATOM 704 C CA . ALA A 1 92 ? 2.736 6.726 4.328 1.00 86.50 92 ALA A CA 1
ATOM 705 C C . ALA A 1 92 ? 4.238 6.462 4.378 1.00 86.50 92 ALA A C 1
ATOM 707 O O . ALA A 1 92 ? 4.976 7.134 5.103 1.00 86.50 92 ALA A O 1
ATOM 708 N N . THR A 1 93 ? 4.702 5.485 3.608 1.00 88.75 93 THR A N 1
ATOM 709 C CA . THR A 1 93 ? 6.130 5.199 3.479 1.00 88.75 93 THR A CA 1
ATOM 710 C C . THR A 1 93 ? 6.472 4.684 2.091 1.00 88.75 93 THR A C 1
ATOM 712 O O . THR A 1 93 ? 5.624 4.138 1.389 1.00 88.75 93 THR A O 1
ATOM 715 N N . THR A 1 94 ? 7.734 4.849 1.706 1.00 89.75 94 THR A N 1
ATOM 716 C CA . THR A 1 94 ? 8.283 4.265 0.487 1.00 89.75 94 THR A CA 1
ATOM 717 C C . THR A 1 94 ? 9.464 3.387 0.856 1.00 89.75 94 THR A C 1
ATOM 719 O O . THR A 1 94 ? 10.401 3.843 1.512 1.00 89.75 94 THR A O 1
ATOM 722 N N . VAL A 1 95 ? 9.442 2.129 0.427 1.00 87.75 95 VAL A N 1
ATOM 723 C CA . VAL A 1 95 ? 10.510 1.164 0.700 1.00 87.75 95 VAL A CA 1
ATOM 724 C C . VAL A 1 95 ? 10.746 0.292 -0.522 1.00 87.75 95 VAL A C 1
ATOM 726 O O . VAL A 1 95 ? 9.813 -0.262 -1.088 1.00 87.75 95 VAL A O 1
ATOM 729 N N . ALA A 1 96 ? 12.005 0.201 -0.954 1.00 87.38 96 ALA A N 1
ATOM 730 C CA . ALA A 1 96 ? 12.430 -0.648 -2.070 1.00 87.38 96 ALA A CA 1
ATOM 731 C C . ALA A 1 96 ? 11.585 -0.498 -3.360 1.00 87.38 96 ALA A C 1
ATOM 733 O O . ALA A 1 96 ? 11.331 -1.474 -4.057 1.00 87.38 96 ALA A O 1
ATOM 734 N N . GLY A 1 97 ? 11.143 0.725 -3.680 1.00 87.25 97 GLY A N 1
ATOM 735 C CA . GLY A 1 97 ? 10.320 0.985 -4.868 1.00 87.25 97 GLY A CA 1
ATOM 736 C C . GLY A 1 97 ? 8.831 0.672 -4.696 1.00 87.25 97 GLY A C 1
ATOM 737 O O . GLY A 1 97 ? 8.117 0.628 -5.690 1.00 87.25 97 GLY A O 1
ATOM 738 N N . TRP A 1 98 ? 8.351 0.498 -3.465 1.00 90.94 98 TRP A N 1
ATOM 739 C CA . TRP A 1 98 ? 6.933 0.366 -3.132 1.00 90.94 98 TRP A CA 1
ATOM 740 C C . TRP A 1 98 ? 6.463 1.544 -2.289 1.00 90.94 98 TRP A C 1
ATOM 742 O O . TRP A 1 98 ? 7.113 1.881 -1.300 1.00 90.94 98 TRP A O 1
ATOM 752 N N . GLY A 1 99 ? 5.345 2.159 -2.662 1.00 90.75 99 GLY A N 1
ATOM 753 C CA . GLY A 1 99 ? 4.635 3.139 -1.843 1.00 90.75 99 GLY A CA 1
ATOM 754 C C . GLY A 1 99 ? 3.521 2.464 -1.048 1.00 90.75 99 GLY A C 1
ATOM 755 O O . GLY A 1 99 ? 2.707 1.766 -1.640 1.00 90.75 99 GLY A O 1
ATOM 756 N N . PHE A 1 100 ? 3.474 2.685 0.263 1.00 89.81 100 PHE A N 1
ATOM 757 C CA . PHE A 1 100 ? 2.430 2.193 1.166 1.00 89.81 100 PHE A CA 1
ATOM 758 C C . PHE A 1 100 ? 1.742 3.374 1.841 1.00 89.81 100 PHE A C 1
ATOM 760 O O . PHE A 1 100 ? 2.433 4.301 2.278 1.00 89.81 100 PHE A O 1
ATOM 767 N N . ARG A 1 101 ? 0.413 3.341 1.942 1.00 87.62 101 ARG A N 1
ATOM 768 C CA . ARG A 1 101 ? -0.387 4.360 2.631 1.00 87.62 101 ARG A CA 1
ATOM 769 C C . ARG A 1 101 ? -1.647 3.779 3.258 1.00 87.62 101 ARG A C 1
ATOM 771 O O . ARG A 1 101 ? -2.197 2.832 2.657 1.00 87.62 101 ARG A O 1
#

Secondary structure (DSSP, 8-state):
-PPPP----SS----S--TTEETTEE-TTSEEE-TT-EEEEEEE-STT-EEEEEEEE--SS--EEEPHHHHHHHHHHHHHHTEETTEE----EEETTEEE-

Organism: NCBI:txid34406

pLDDT: mean 72.86, std 18.94, range [23.11, 93.69]

Radius of gyration: 14.46 Å; chains: 1; bounding box: 30×33×43 Å

Foldseek 3Di:
DDDDDDDDDDQDPPPDPQVQDDPNHGAPLFFKAAAQDKDWDWAQDPPRDIDIKIKTQQHRPGIDGHDSVNSSVVVVVQQVVQADPSDRPGDWDDDPRMIMD

Sequence (101 aa):
MKPAIIAGILGAKLVSADPCYHDGSRLTTQGTFAVKEAKYACVNLETNQYLQMWVTNENTQFSFDLNDKDCTKEFNKLMNTCQINGITQGGATTVAGWGFR